Protein AF-A0A2G2FL72-F1 (afdb_monomer_lite)

Structure (mmCIF, N/CA/C/O backbone):
data_AF-A0A2G2FL72-F1
#
_entry.id   AF-A0A2G2FL72-F1
#
loop_
_atom_site.group_PDB
_atom_site.id
_atom_site.type_symbol
_atom_site.label_atom_id
_atom_site.label_alt_id
_atom_site.label_comp_id
_atom_site.label_asym_id
_atom_site.label_entity_id
_atom_site.label_seq_id
_atom_site.pdbx_PDB_ins_code
_atom_site.Cartn_x
_atom_site.Cartn_y
_atom_site.Cartn_z
_atom_site.occupancy
_atom_site.B_iso_or_equiv
_atom_site.auth_seq_id
_atom_site.auth_comp_id
_atom_site.auth_asym_id
_atom_site.auth_atom_id
_atom_site.pdbx_PDB_model_num
ATOM 1 N N . MET A 1 1 ? -1.333 0.793 20.483 1.00 68.62 1 MET A N 1
ATOM 2 C CA . MET A 1 1 ? -1.709 0.511 19.081 1.00 68.62 1 MET A CA 1
ATOM 3 C C . MET A 1 1 ? -0.467 -0.053 18.422 1.00 68.62 1 MET A C 1
ATOM 5 O O . MET A 1 1 ? 0.549 0.621 18.460 1.00 68.62 1 MET A O 1
ATOM 9 N N . GLU A 1 2 ? -0.498 -1.296 17.953 1.00 92.00 2 GLU A N 1
ATOM 10 C CA . GLU A 1 2 ? 0.675 -1.910 17.318 1.00 92.00 2 GLU A CA 1
ATOM 11 C C . GLU A 1 2 ? 0.791 -1.415 15.868 1.00 92.00 2 GLU A C 1
ATOM 13 O O . GLU A 1 2 ? -0.220 -1.341 15.161 1.00 92.00 2 GLU A O 1
ATOM 18 N N . ILE A 1 3 ? 2.002 -1.023 15.465 1.00 95.12 3 ILE A N 1
ATOM 19 C CA . ILE A 1 3 ? 2.345 -0.640 14.094 1.00 95.12 3 ILE A CA 1
ATOM 20 C C . ILE A 1 3 ? 3.104 -1.799 13.461 1.00 95.12 3 ILE A C 1
ATOM 22 O O . ILE A 1 3 ? 4.025 -2.347 14.063 1.00 95.12 3 ILE A O 1
ATOM 26 N N . LYS A 1 4 ? 2.726 -2.141 12.234 1.00 95.25 4 LYS A N 1
ATOM 27 C CA . LYS A 1 4 ? 3.282 -3.244 11.463 1.00 95.25 4 LYS A CA 1
ATOM 28 C C . LYS A 1 4 ? 3.691 -2.753 10.084 1.00 95.25 4 LYS A C 1
ATOM 30 O O . LYS A 1 4 ? 3.015 -1.899 9.511 1.00 95.25 4 LYS A O 1
ATOM 35 N N . THR A 1 5 ? 4.750 -3.353 9.551 1.00 95.19 5 THR A N 1
ATOM 36 C CA . THR A 1 5 ? 5.114 -3.257 8.137 1.00 95.19 5 THR A CA 1
ATOM 37 C C . THR A 1 5 ? 4.959 -4.627 7.483 1.00 95.19 5 THR A C 1
ATOM 39 O O . THR A 1 5 ? 5.381 -5.633 8.053 1.00 95.19 5 THR A O 1
ATOM 42 N N . VAL A 1 6 ? 4.349 -4.678 6.300 1.00 94.00 6 VAL A N 1
ATOM 43 C CA . VAL A 1 6 ? 4.233 -5.887 5.471 1.00 94.00 6 VAL A CA 1
ATOM 44 C C . VAL A 1 6 ? 4.677 -5.564 4.055 1.00 94.00 6 VAL A C 1
ATOM 46 O O . VAL A 1 6 ? 4.233 -4.573 3.485 1.00 94.00 6 VAL A O 1
ATOM 49 N N . VAL A 1 7 ? 5.505 -6.433 3.480 1.00 92.19 7 VAL A N 1
ATOM 50 C CA . VAL A 1 7 ? 5.799 -6.440 2.045 1.00 92.19 7 VAL A CA 1
ATOM 51 C C . VAL A 1 7 ? 4.708 -7.256 1.347 1.00 92.19 7 VAL 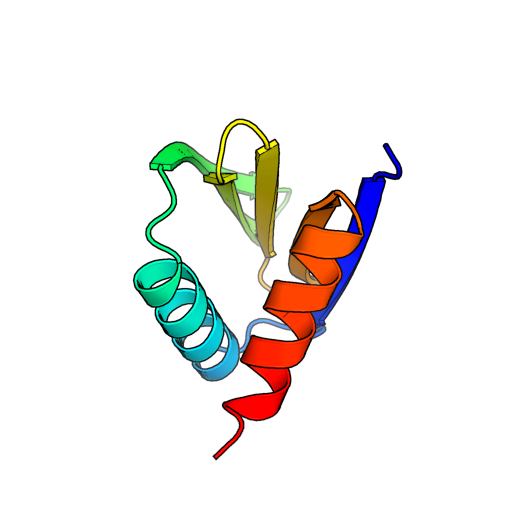A C 1
ATOM 53 O O . VAL A 1 7 ? 4.489 -8.420 1.685 1.00 92.19 7 VAL A O 1
ATOM 56 N N . LEU A 1 8 ? 3.974 -6.628 0.429 1.00 88.81 8 LEU A N 1
ATOM 57 C CA . LEU A 1 8 ? 2.907 -7.253 -0.358 1.00 88.81 8 LEU A CA 1
ATOM 58 C C . LEU A 1 8 ? 3.441 -7.997 -1.586 1.00 88.81 8 LEU A C 1
ATOM 60 O O . LEU A 1 8 ? 2.841 -8.989 -1.994 1.00 88.81 8 LEU A O 1
ATOM 64 N N . GLY A 1 9 ? 4.543 -7.516 -2.156 1.00 83.62 9 GLY A N 1
ATOM 65 C CA . GLY A 1 9 ? 5.238 -8.100 -3.300 1.00 83.62 9 GLY A CA 1
ATOM 66 C C . GLY A 1 9 ? 6.699 -7.675 -3.265 1.00 83.62 9 GLY A C 1
ATOM 67 O O . GLY A 1 9 ? 6.993 -6.567 -2.825 1.00 83.62 9 GLY A O 1
ATOM 68 N N . ASN A 1 10 ? 7.591 -8.577 -3.660 1.00 76.44 10 ASN A N 1
ATOM 69 C CA . ASN A 1 10 ? 9.048 -8.442 -3.568 1.00 76.44 10 ASN A CA 1
ATOM 70 C C . ASN A 1 10 ? 9.695 -7.836 -4.827 1.00 76.44 10 ASN A C 1
ATOM 72 O O . ASN A 1 10 ? 10.911 -7.900 -4.966 1.00 76.44 10 ASN A O 1
ATOM 76 N N . GLU A 1 11 ? 8.888 -7.284 -5.732 1.00 75.00 11 GLU A N 1
ATOM 77 C CA . GLU A 1 11 ? 9.294 -6.574 -6.947 1.00 75.00 11 GLU A CA 1
ATOM 78 C C . GLU A 1 11 ? 8.148 -5.672 -7.432 1.00 75.00 11 GLU A C 1
ATOM 80 O O . GLU A 1 11 ? 7.028 -5.735 -6.903 1.00 75.00 11 GLU A O 1
ATOM 85 N N . TYR A 1 12 ? 8.418 -4.817 -8.420 1.00 75.31 12 TYR A N 1
ATOM 86 C CA . TYR A 1 12 ? 7.371 -4.058 -9.097 1.00 75.31 12 TYR A CA 1
ATOM 87 C C . TYR A 1 12 ? 6.413 -5.005 -9.839 1.00 75.31 12 TYR A C 1
ATOM 89 O O . TYR A 1 12 ? 6.761 -5.588 -10.862 1.00 75.31 12 TYR A O 1
ATOM 97 N N . ASP A 1 13 ? 5.186 -5.122 -9.334 1.00 83.19 13 ASP A N 1
ATOM 98 C CA . ASP A 1 13 ? 4.102 -5.908 -9.932 1.00 83.19 13 ASP A CA 1
ATOM 99 C C . ASP A 1 13 ? 2.922 -4.969 -10.228 1.00 83.19 13 ASP A C 1
ATOM 101 O O . ASP A 1 13 ? 2.209 -4.529 -9.320 1.00 83.19 13 ASP A O 1
ATOM 105 N N . SER A 1 14 ? 2.718 -4.647 -11.508 1.00 83.31 14 SER A N 1
ATOM 106 C CA . SER A 1 14 ? 1.627 -3.778 -11.964 1.00 83.31 14 SER A CA 1
ATOM 107 C C . SER A 1 14 ? 0.247 -4.320 -11.597 1.00 83.31 14 SER A C 1
ATOM 109 O O . SER A 1 14 ? -0.637 -3.544 -11.231 1.00 83.31 14 SER A O 1
ATOM 111 N N . ASP A 1 15 ? 0.062 -5.639 -11.615 1.00 88.38 15 ASP A N 1
ATOM 112 C CA . ASP A 1 15 ? -1.217 -6.251 -11.262 1.00 88.38 15 ASP A CA 1
ATOM 113 C C . ASP A 1 15 ? -1.460 -6.144 -9.753 1.00 88.38 15 ASP A C 1
ATOM 115 O O . ASP A 1 15 ? -2.588 -5.923 -9.305 1.00 88.38 15 ASP A O 1
ATOM 119 N N . LEU A 1 16 ? -0.407 -6.261 -8.937 1.00 89.31 16 LEU A N 1
ATOM 120 C CA . LEU A 1 16 ? -0.490 -6.019 -7.496 1.00 89.31 16 LEU A CA 1
ATOM 121 C C . LEU A 1 16 ? -0.841 -4.565 -7.186 1.00 89.31 16 LEU A C 1
ATOM 123 O O . LEU A 1 16 ? -1.650 -4.326 -6.286 1.00 89.31 16 LEU A O 1
ATOM 127 N N . ILE A 1 17 ? -0.280 -3.615 -7.936 1.00 88.31 17 ILE A N 1
ATOM 128 C CA . ILE A 1 17 ? -0.620 -2.194 -7.816 1.00 88.31 17 ILE A CA 1
ATOM 129 C C . ILE A 1 17 ? -2.105 -1.981 -8.109 1.00 88.31 17 ILE A C 1
ATOM 131 O O . ILE A 1 17 ? -2.789 -1.340 -7.313 1.00 88.31 17 ILE A O 1
ATOM 135 N N . GLU A 1 18 ? -2.632 -2.536 -9.200 1.00 89.88 18 GLU A N 1
ATOM 136 C CA . GLU A 1 18 ? -4.047 -2.376 -9.558 1.00 89.88 18 GLU A CA 1
ATOM 137 C C . GLU A 1 18 ? -4.990 -3.051 -8.550 1.00 89.88 18 GLU A C 1
ATOM 139 O O . GLU A 1 18 ? -5.998 -2.460 -8.140 1.00 89.88 18 GLU A O 1
ATOM 144 N N . ARG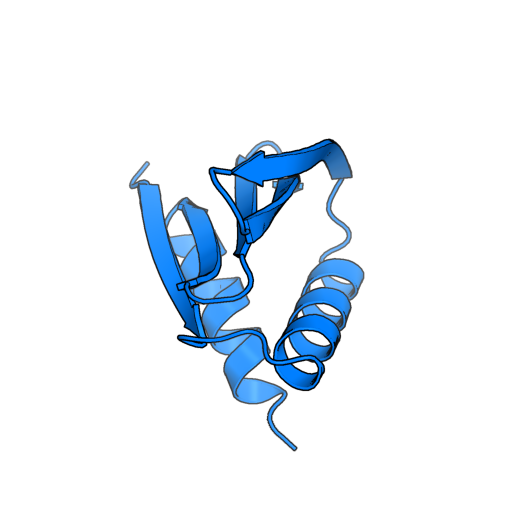 A 1 19 ? -4.634 -4.240 -8.041 1.00 91.88 19 ARG A N 1
ATOM 145 C CA . ARG A 1 19 ? -5.376 -4.882 -6.940 1.00 91.88 19 ARG A CA 1
ATOM 146 C C . ARG A 1 19 ? -5.367 -4.019 -5.679 1.00 91.88 19 ARG A C 1
ATOM 148 O O . ARG A 1 19 ? -6.410 -3.848 -5.046 1.00 91.88 19 ARG A O 1
ATOM 155 N N . LEU A 1 20 ? -4.215 -3.456 -5.313 1.00 91.88 20 LEU A N 1
ATOM 156 C CA . LEU A 1 20 ? -4.092 -2.567 -4.160 1.00 91.88 20 LEU A CA 1
ATOM 157 C C . LEU A 1 20 ? -4.929 -1.299 -4.351 1.00 91.88 20 LEU A C 1
ATOM 159 O O . LEU A 1 20 ? -5.720 -0.974 -3.470 1.00 91.88 20 LEU A O 1
ATOM 163 N N . LYS A 1 21 ? -4.837 -0.633 -5.507 1.00 89.88 21 LYS A N 1
ATOM 164 C CA . LYS A 1 21 ? -5.665 0.536 -5.845 1.00 89.88 21 LYS A CA 1
ATOM 165 C C . LYS A 1 21 ? -7.152 0.225 -5.719 1.00 89.88 21 LYS A C 1
ATOM 167 O O . LYS A 1 21 ? -7.872 0.977 -5.071 1.00 89.88 21 LYS A O 1
ATOM 172 N N . THR A 1 22 ? -7.601 -0.906 -6.259 1.00 91.25 22 THR A N 1
ATOM 173 C CA . THR A 1 22 ? -9.002 -1.345 -6.172 1.00 91.25 22 THR A CA 1
ATOM 174 C C . THR A 1 22 ? -9.449 -1.527 -4.720 1.00 91.25 22 THR A C 1
ATOM 176 O O . THR A 1 22 ? -10.522 -1.067 -4.327 1.00 91.25 22 THR A O 1
ATOM 179 N N . VAL A 1 23 ? -8.622 -2.163 -3.885 1.00 92.94 23 VAL A N 1
ATOM 180 C CA . VAL A 1 23 ? -8.909 -2.319 -2.450 1.00 92.94 23 VAL A CA 1
ATOM 181 C C . VAL A 1 23 ? -8.976 -0.962 -1.749 1.00 92.94 23 VAL A C 1
ATOM 183 O O . VAL A 1 23 ? -9.903 -0.737 -0.971 1.00 92.94 23 VAL A O 1
ATOM 186 N N . LEU A 1 24 ? -8.037 -0.056 -2.033 1.00 91.00 24 LEU A N 1
ATOM 187 C CA . LEU A 1 24 ? -8.000 1.279 -1.438 1.00 91.00 24 LEU A CA 1
ATOM 188 C C . LEU A 1 24 ? -9.228 2.104 -1.839 1.00 91.00 24 LEU A C 1
ATOM 190 O O . LEU A 1 24 ? -9.881 2.650 -0.957 1.00 91.00 24 LEU A O 1
ATOM 194 N N . LEU A 1 25 ? -9.603 2.136 -3.123 1.00 88.69 25 LEU A N 1
ATOM 195 C CA . LEU A 1 25 ? -10.788 2.859 -3.608 1.00 88.69 25 LEU A CA 1
ATOM 196 C C . LEU A 1 25 ? -12.065 2.414 -2.884 1.00 88.69 25 LEU A C 1
ATOM 198 O O . LEU A 1 25 ? -12.841 3.249 -2.427 1.00 88.69 25 LEU A O 1
ATOM 202 N N . ASN A 1 26 ? -12.239 1.106 -2.686 1.00 90.19 26 ASN A N 1
ATOM 203 C CA . ASN A 1 26 ? -13.387 0.553 -1.961 1.00 90.19 26 ASN A CA 1
ATOM 204 C C . ASN A 1 26 ? -13.411 0.916 -0.468 1.00 90.19 26 ASN A C 1
ATOM 206 O O . ASN A 1 26 ? -14.453 0.825 0.179 1.00 90.19 26 ASN A O 1
ATOM 210 N N . MET A 1 27 ? -12.266 1.289 0.100 1.00 89.50 27 MET A N 1
ATOM 211 C CA . MET A 1 27 ? -12.149 1.711 1.495 1.00 89.50 27 MET A CA 1
ATOM 212 C C . MET A 1 27 ? -12.232 3.234 1.667 1.00 89.50 27 MET A C 1
ATOM 214 O O . MET A 1 27 ? -12.253 3.695 2.807 1.00 89.50 27 MET A O 1
ATOM 218 N N . ASN A 1 28 ? -12.295 3.98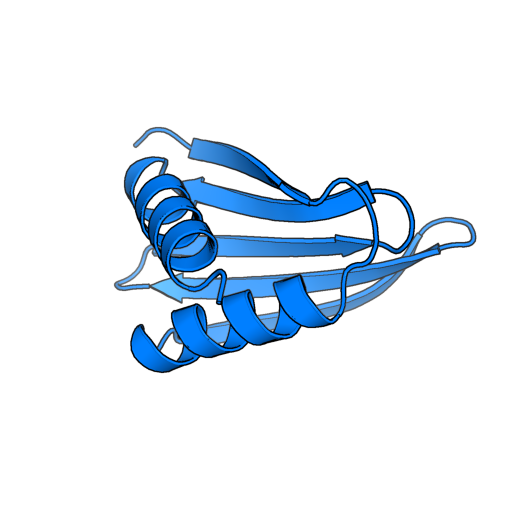7 0.561 1.00 91.25 28 ASN A N 1
ATOM 219 C CA . ASN A 1 28 ? -12.445 5.442 0.503 1.00 91.25 28 ASN A CA 1
ATOM 220 C C . ASN A 1 28 ? -11.537 6.225 1.486 1.00 91.25 28 ASN A C 1
ATOM 222 O O . ASN A 1 28 ? -12.047 7.002 2.299 1.00 91.25 28 ASN A O 1
ATOM 226 N N . PRO A 1 29 ? -10.205 6.006 1.480 1.00 91.94 29 PRO A N 1
ATOM 227 C CA . PRO A 1 29 ? -9.296 6.768 2.321 1.00 91.94 29 PRO A CA 1
ATOM 228 C C . PRO A 1 29 ? -9.172 8.219 1.883 1.00 91.94 29 PRO A C 1
ATOM 230 O O . PRO A 1 29 ? -9.305 8.557 0.708 1.00 91.94 29 PRO A O 1
ATOM 233 N N . GLU A 1 30 ? -8.763 9.056 2.827 1.00 94.12 30 GLU A N 1
ATOM 234 C CA . GLU A 1 30 ? -8.266 10.389 2.521 1.00 94.12 30 GLU A CA 1
ATOM 235 C C . GLU A 1 30 ? -6.775 10.311 2.156 1.00 94.12 30 GLU A C 1
ATOM 237 O O . GLU A 1 30 ? -5.963 9.859 2.965 1.00 94.12 30 GLU A O 1
ATOM 242 N N . LEU A 1 31 ? -6.393 10.750 0.953 1.00 93.88 31 LEU A N 1
ATOM 243 C CA . LEU A 1 31 ? -4.984 10.940 0.598 1.00 93.88 31 LEU A CA 1
ATOM 244 C C . LEU A 1 31 ? -4.463 12.202 1.296 1.00 93.88 31 LEU A C 1
ATOM 246 O O . LEU A 1 31 ? -4.956 13.297 1.036 1.00 93.88 31 LEU A O 1
ATOM 250 N N . LYS A 1 32 ? -3.464 12.052 2.168 1.00 95.31 32 LYS A N 1
ATOM 251 C CA . LYS A 1 32 ? -2.809 13.178 2.847 1.00 95.31 32 LYS A CA 1
ATOM 252 C C . LYS A 1 32 ? -1.588 13.673 2.101 1.00 95.31 32 LYS A C 1
ATOM 254 O O . LYS A 1 32 ? -1.377 14.876 2.011 1.00 95.31 32 LYS A O 1
ATOM 259 N N . GLU A 1 33 ? -0.784 12.748 1.596 1.00 94.12 33 GLU A N 1
ATOM 260 C CA . GLU A 1 33 ? 0.490 13.085 0.982 1.00 94.12 33 GLU A CA 1
ATOM 261 C C . GLU A 1 33 ? 0.858 12.062 -0.088 1.00 94.12 33 GLU A C 1
ATOM 263 O O . GLU A 1 33 ? 0.577 10.867 0.045 1.00 94.12 33 GLU A O 1
ATOM 268 N N . ARG A 1 34 ? 1.503 12.549 -1.145 1.00 93.62 34 ARG A N 1
ATOM 269 C CA . ARG A 1 34 ? 2.176 11.739 -2.153 1.00 93.62 34 ARG A CA 1
ATOM 270 C C . ARG A 1 34 ? 3.573 12.312 -2.336 1.00 93.62 34 ARG A C 1
ATOM 272 O O . ARG A 1 34 ? 3.705 13.476 -2.701 1.00 93.62 34 ARG A O 1
ATOM 279 N N . ILE A 1 35 ? 4.582 11.488 -2.096 1.00 92.12 35 ILE A N 1
ATOM 280 C CA . ILE A 1 35 ? 5.986 11.811 -2.325 1.00 92.12 35 ILE A CA 1
ATOM 281 C C . ILE A 1 35 ? 6.452 10.935 -3.477 1.00 92.12 35 ILE A C 1
ATOM 283 O O . ILE A 1 35 ? 6.222 9.729 -3.481 1.00 92.12 35 ILE A O 1
ATOM 287 N N . GLU A 1 36 ? 7.098 11.543 -4.459 1.00 89.44 36 GLU A N 1
ATOM 288 C CA . GLU A 1 36 ? 7.773 10.832 -5.537 1.00 89.44 36 GLU A CA 1
ATOM 289 C C . GLU A 1 36 ? 9.194 11.370 -5.665 1.00 89.44 36 GLU A C 1
ATOM 291 O O . GLU A 1 36 ? 9.440 12.563 -5.472 1.00 89.44 36 GLU A O 1
ATOM 296 N N . GLY A 1 37 ? 10.143 10.485 -5.938 1.00 85.62 37 GLY A N 1
ATOM 297 C CA . GLY A 1 37 ? 11.539 10.864 -6.054 1.00 85.62 37 GLY A CA 1
ATOM 298 C C . GLY A 1 37 ? 12.424 9.698 -6.453 1.00 85.62 37 GLY A C 1
ATOM 299 O O . GLY A 1 37 ? 11.955 8.590 -6.705 1.00 85.62 37 GLY A O 1
ATOM 300 N N . ILE A 1 38 ? 13.725 9.973 -6.490 1.00 82.25 38 ILE A N 1
ATOM 301 C CA . ILE A 1 38 ? 14.746 8.978 -6.801 1.00 82.25 38 ILE A CA 1
ATOM 302 C C . ILE A 1 38 ? 15.522 8.676 -5.520 1.00 82.25 38 ILE A C 1
ATOM 304 O O . ILE A 1 38 ? 16.180 9.555 -4.960 1.00 82.25 38 ILE A O 1
ATOM 308 N N . ALA A 1 39 ? 15.459 7.428 -5.059 1.00 77.12 39 ALA A N 1
ATOM 309 C CA . ALA A 1 39 ? 16.260 6.926 -3.949 1.00 77.12 39 ALA A CA 1
ATOM 310 C C . ALA A 1 39 ? 17.486 6.191 -4.517 1.00 77.12 39 ALA A C 1
ATOM 312 O O . ALA A 1 39 ? 17.417 5.037 -4.941 1.00 77.12 39 ALA A O 1
ATOM 313 N N . GLY A 1 40 ? 18.625 6.887 -4.596 1.00 80.38 40 GLY A N 1
ATOM 314 C CA . GLY A 1 40 ? 19.832 6.371 -5.251 1.00 80.38 40 GLY A CA 1
ATOM 315 C C . GLY A 1 40 ? 19.684 6.336 -6.775 1.00 80.38 40 GLY A C 1
ATOM 316 O O . GLY A 1 40 ? 19.862 7.358 -7.430 1.00 80.38 40 GLY A O 1
ATOM 317 N N . SER A 1 41 ? 19.368 5.166 -7.337 1.00 80.38 41 SER A N 1
ATOM 318 C CA . SER A 1 41 ? 19.098 4.973 -8.778 1.00 80.38 41 SER A CA 1
ATOM 319 C C . SER A 1 41 ? 17.721 4.363 -9.048 1.00 80.38 41 SER A C 1
ATOM 321 O O . SE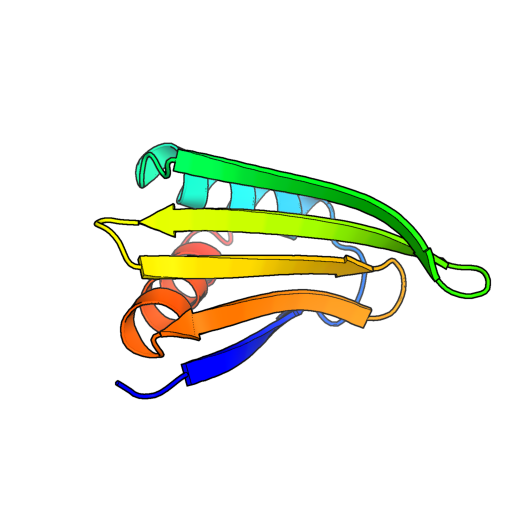R A 1 41 ? 17.487 3.855 -10.142 1.00 80.38 41 SER A O 1
ATOM 323 N N . GLN A 1 42 ? 16.843 4.361 -8.041 1.00 78.25 42 GLN A N 1
ATOM 324 C CA . GLN A 1 42 ? 15.521 3.747 -8.100 1.00 78.25 42 GLN A CA 1
ATOM 325 C C . GLN A 1 42 ? 14.412 4.774 -8.000 1.00 78.25 42 GLN A C 1
ATOM 327 O O . GLN A 1 42 ? 14.510 5.712 -7.209 1.00 78.25 42 GLN A O 1
ATOM 332 N N . ASP A 1 43 ? 13.344 4.543 -8.759 1.00 82.50 43 ASP A N 1
ATOM 333 C CA . ASP A 1 43 ? 12.092 5.260 -8.582 1.00 82.50 43 ASP A CA 1
ATOM 334 C C . ASP A 1 43 ? 11.449 4.834 -7.262 1.00 82.50 43 ASP A C 1
ATOM 336 O O . ASP A 1 43 ? 11.291 3.644 -6.970 1.00 82.50 43 ASP A O 1
ATOM 340 N N . PHE A 1 44 ? 11.080 5.831 -6.467 1.00 88.06 44 PHE A N 1
ATOM 341 C CA . PHE A 1 44 ? 10.427 5.663 -5.182 1.00 88.06 44 PHE A CA 1
ATOM 342 C C . PHE A 1 44 ? 9.163 6.512 -5.139 1.00 88.06 44 PHE A C 1
ATOM 344 O O . PHE A 1 44 ? 9.183 7.710 -5.438 1.00 88.06 44 PHE A O 1
ATOM 351 N N . ILE A 1 45 ? 8.061 5.891 -4.729 1.00 90.62 45 ILE A N 1
ATOM 352 C CA . ILE A 1 45 ? 6.796 6.577 -4.493 1.00 90.62 45 ILE A CA 1
ATOM 353 C C . ILE A 1 45 ? 6.277 6.178 -3.114 1.00 90.62 45 ILE A C 1
ATOM 355 O O . ILE A 1 45 ? 6.085 4.996 -2.833 1.00 90.62 45 ILE A O 1
ATOM 359 N N . GLU A 1 46 ? 5.992 7.173 -2.280 1.00 93.25 46 GLU A N 1
ATOM 360 C CA . GLU A 1 46 ? 5.326 7.012 -0.990 1.00 93.25 46 GLU A CA 1
ATOM 361 C C . GLU A 1 46 ? 3.954 7.686 -1.030 1.00 93.25 46 GLU A C 1
ATOM 363 O O . GLU A 1 46 ? 3.815 8.851 -1.407 1.00 93.25 46 GLU A O 1
ATOM 368 N N . TYR A 1 47 ? 2.929 6.959 -0.602 1.00 94.69 47 TYR A N 1
ATOM 369 C CA . TYR A 1 47 ? 1.598 7.502 -0.366 1.00 94.69 47 TYR A CA 1
ATOM 370 C C . TYR A 1 47 ? 1.269 7.438 1.118 1.00 94.69 47 TYR A C 1
ATOM 372 O O . TYR A 1 47 ? 1.419 6.388 1.744 1.00 94.69 47 TYR A O 1
ATOM 380 N N . LYS A 1 48 ? 0.725 8.528 1.661 1.00 95.88 48 LYS A N 1
ATOM 381 C CA . LYS A 1 48 ? 0.152 8.561 3.009 1.00 95.88 48 LYS A CA 1
ATOM 382 C C . LYS A 1 48 ? -1.350 8.725 2.924 1.00 95.88 48 LYS A C 1
ATOM 384 O O . LYS A 1 48 ? -1.859 9.734 2.436 1.00 95.88 48 LYS A O 1
ATOM 389 N N . PHE A 1 49 ? -2.056 7.730 3.435 1.00 95.31 49 PHE A N 1
ATOM 390 C CA . PHE A 1 49 ? -3.507 7.690 3.495 1.00 95.31 49 PHE A CA 1
ATOM 391 C C . PHE A 1 49 ? -3.988 7.729 4.939 1.00 95.31 49 PHE A C 1
ATOM 393 O O . PHE A 1 49 ? -3.350 7.176 5.834 1.00 95.31 49 PHE A O 1
ATOM 400 N N . VAL A 1 50 ? -5.159 8.318 5.161 1.00 94.31 50 VAL A N 1
ATOM 401 C CA . VAL A 1 50 ? -5.848 8.296 6.449 1.00 94.31 50 VAL A CA 1
ATOM 402 C C . VAL A 1 50 ? -7.162 7.532 6.330 1.00 94.31 50 VAL A C 1
ATOM 404 O O . VAL A 1 50 ? -8.022 7.841 5.508 1.00 94.31 50 VAL A O 1
ATOM 407 N N . PHE A 1 51 ? 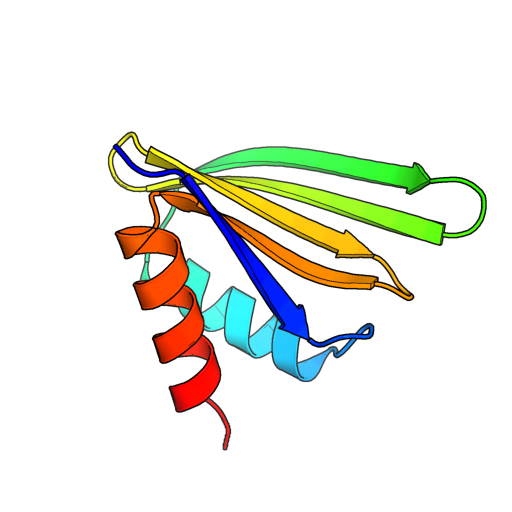-7.323 6.543 7.208 1.00 89.88 51 PHE A N 1
ATOM 408 C CA . PHE A 1 51 ? -8.513 5.713 7.356 1.00 89.88 51 PHE A CA 1
ATOM 409 C C . PHE A 1 51 ? -9.092 5.911 8.754 1.00 89.88 51 PHE A C 1
ATOM 411 O O . PHE A 1 51 ? -8.529 5.415 9.732 1.00 89.88 51 PHE A O 1
ATOM 418 N N . ASN A 1 52 ? -10.218 6.619 8.875 1.00 88.19 52 ASN A N 1
ATOM 419 C CA . ASN A 1 52 ? -10.868 6.884 10.168 1.00 88.19 52 ASN A CA 1
ATOM 420 C C . ASN A 1 52 ? -9.876 7.420 11.228 1.00 88.19 52 ASN A C 1
ATOM 422 O O . ASN A 1 52 ? -9.802 6.901 12.343 1.00 88.19 52 ASN A O 1
ATOM 426 N N . GLY A 1 53 ? -9.047 8.399 10.844 1.00 89.69 53 GLY A N 1
ATOM 427 C CA . GLY A 1 53 ? -8.023 8.999 11.709 1.00 89.69 53 GLY A CA 1
ATOM 428 C C . GLY A 1 53 ? -6.750 8.165 11.906 1.00 89.69 53 GLY A C 1
ATOM 429 O O . GLY A 1 53 ? -5.914 8.523 12.729 1.00 89.69 53 GLY A O 1
ATOM 430 N N . LYS A 1 54 ? -6.588 7.052 11.181 1.00 92.00 54 LYS A N 1
ATOM 431 C CA . LYS A 1 54 ? -5.404 6.185 11.251 1.00 92.00 54 LYS A CA 1
ATOM 432 C C . LYS A 1 54 ? -4.576 6.300 9.986 1.00 92.00 54 LYS A C 1
ATOM 434 O O . LYS A 1 54 ? -5.110 6.122 8.897 1.00 92.00 54 LYS A O 1
ATOM 439 N N . GLU A 1 55 ? -3.284 6.529 10.144 1.00 94.69 55 GLU A N 1
ATOM 440 C CA . GLU A 1 55 ? -2.364 6.641 9.019 1.00 94.69 55 GLU A CA 1
ATOM 441 C C . GLU A 1 55 ? -1.956 5.266 8.470 1.00 94.69 55 GLU A C 1
ATOM 443 O O . GLU A 1 55 ? -1.712 4.316 9.222 1.00 94.69 55 GLU A O 1
ATOM 448 N N . LEU A 1 56 ? -1.881 5.180 7.146 1.00 95.88 56 LEU A N 1
ATOM 449 C CA . LEU A 1 56 ? -1.283 4.094 6.388 1.00 95.88 56 LEU A CA 1
ATOM 450 C C . LEU A 1 56 ? -0.289 4.698 5.400 1.00 95.88 56 LEU A C 1
ATOM 452 O O . LEU A 1 56 ? -0.652 5.556 4.598 1.00 95.88 56 LEU A O 1
ATOM 456 N N . ILE A 1 57 ? 0.935 4.195 5.429 1.00 96.56 57 ILE A N 1
ATOM 457 C CA . ILE A 1 57 ? 1.995 4.535 4.490 1.00 96.56 57 ILE A CA 1
ATOM 458 C C . ILE A 1 57 ? 2.131 3.379 3.499 1.00 96.56 57 ILE A C 1
ATOM 460 O O . ILE A 1 57 ? 2.159 2.213 3.905 1.00 96.56 57 ILE A O 1
ATOM 464 N N . ILE A 1 58 ? 2.199 3.700 2.212 1.00 94.81 58 ILE A N 1
ATOM 465 C CA . ILE A 1 58 ? 2.410 2.745 1.124 1.00 94.81 58 ILE A CA 1
ATOM 466 C C . ILE A 1 58 ? 3.658 3.161 0.369 1.00 94.81 58 ILE A C 1
ATOM 468 O O . ILE A 1 58 ? 3.670 4.246 -0.203 1.00 94.81 58 ILE A O 1
ATOM 472 N N . ASN A 1 59 ? 4.650 2.278 0.320 1.00 93.38 59 ASN A N 1
ATOM 473 C CA . ASN A 1 59 ? 5.867 2.498 -0.452 1.00 93.38 59 ASN A CA 1
ATOM 474 C C . ASN A 1 59 ? 5.879 1.583 -1.665 1.00 93.38 59 ASN A C 1
ATOM 476 O O . ASN A 1 59 ? 5.611 0.387 -1.534 1.00 93.38 59 ASN A O 1
ATOM 480 N N . ILE A 1 60 ? 6.196 2.161 -2.818 1.00 89.88 60 ILE A N 1
ATOM 481 C CA . ILE A 1 60 ? 6.389 1.473 -4.089 1.00 89.88 60 ILE A CA 1
ATOM 482 C C . ILE A 1 60 ? 7.798 1.809 -4.562 1.00 89.88 60 ILE A C 1
ATOM 484 O O . ILE A 1 60 ? 8.116 2.975 -4.790 1.00 89.88 60 ILE A O 1
ATOM 488 N N . GLU A 1 61 ? 8.631 0.788 -4.698 1.00 83.06 61 GLU A N 1
ATOM 489 C CA . GLU A 1 61 ? 10.008 0.915 -5.166 1.00 83.06 61 GLU A CA 1
ATOM 490 C C . GLU A 1 61 ? 10.322 -0.231 -6.129 1.00 83.06 61 GLU A C 1
ATOM 492 O O . GLU A 1 61 ? 9.948 -1.377 -5.883 1.00 83.06 61 GLU A O 1
ATOM 497 N N . THR A 1 62 ? 11.024 0.066 -7.220 1.00 73.00 62 THR A N 1
ATOM 498 C CA . THR A 1 62 ? 11.209 -0.852 -8.356 1.00 73.00 62 THR A CA 1
ATOM 499 C C . THR A 1 62 ? 11.734 -2.243 -7.968 1.00 73.00 62 THR A C 1
ATOM 501 O O . THR A 1 62 ? 11.217 -3.244 -8.461 1.00 73.00 62 THR A O 1
ATOM 504 N N . TYR A 1 63 ? 12.710 -2.331 -7.055 1.00 67.19 63 TYR A N 1
ATOM 505 C CA . TYR A 1 63 ? 13.328 -3.610 -6.653 1.00 67.19 63 TYR A CA 1
ATOM 506 C C . TYR A 1 63 ? 12.913 -4.125 -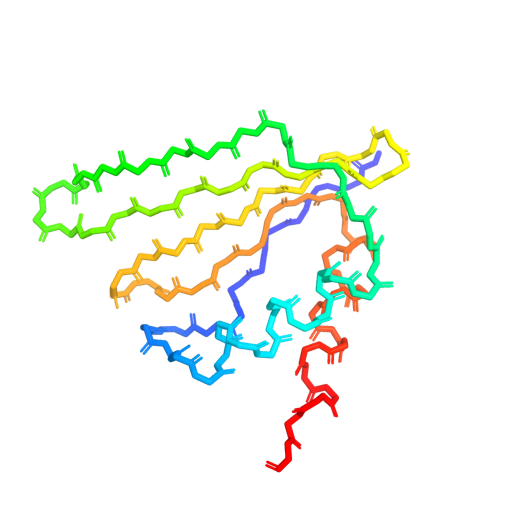5.271 1.00 67.19 63 TYR A C 1
ATOM 508 O O . TYR A 1 63 ? 13.174 -5.282 -4.955 1.00 67.19 63 TYR A O 1
ATOM 516 N N . VAL A 1 64 ? 12.285 -3.293 -4.438 1.00 69.94 64 VAL A N 1
ATOM 517 C CA . VAL A 1 64 ? 11.757 -3.715 -3.125 1.00 69.94 64 VAL A CA 1
ATOM 518 C C . VAL A 1 64 ? 10.290 -4.145 -3.246 1.00 69.94 64 VAL A C 1
ATOM 520 O O . VAL A 1 64 ? 9.797 -4.932 -2.437 1.00 69.94 64 VAL A O 1
ATOM 523 N N . GLY A 1 65 ? 9.606 -3.665 -4.286 1.00 85.00 65 GLY A N 1
ATOM 524 C CA . GLY A 1 65 ? 8.206 -3.917 -4.570 1.00 85.00 65 GLY A CA 1
ATOM 525 C C . GLY A 1 65 ? 7.291 -2.984 -3.795 1.00 85.00 65 GLY A C 1
ATOM 526 O O . GLY A 1 65 ? 7.462 -1.766 -3.821 1.00 85.00 65 GLY A O 1
ATOM 527 N N . ILE A 1 66 ? 6.278 -3.546 -3.138 1.00 90.56 66 ILE A N 1
ATOM 528 C CA . ILE A 1 66 ? 5.216 -2.764 -2.494 1.00 90.56 66 ILE A CA 1
ATOM 529 C C . ILE A 1 66 ? 5.139 -3.130 -1.025 1.00 90.56 66 ILE A C 1
ATOM 531 O O . ILE A 1 66 ? 4.966 -4.301 -0.683 1.00 90.56 66 ILE A O 1
ATOM 535 N N . SER A 1 67 ? 5.195 -2.133 -0.146 1.00 93.62 67 SER A N 1
ATOM 536 C CA . SER A 1 67 ? 5.027 -2.336 1.292 1.00 93.62 67 SER A CA 1
ATOM 537 C C . SER A 1 67 ? 3.960 -1.430 1.894 1.00 93.62 67 SER A C 1
ATOM 539 O O . SER A 1 67 ? 3.720 -0.319 1.430 1.00 93.62 67 SER A O 1
ATOM 541 N N . LEU A 1 68 ? 3.309 -1.938 2.939 1.00 95.38 68 LEU A N 1
ATOM 542 C CA . LEU A 1 68 ? 2.329 -1.229 3.752 1.00 95.38 68 LEU A CA 1
ATOM 543 C C . LEU A 1 68 ? 2.875 -1.064 5.163 1.00 95.38 68 LEU A C 1
ATOM 545 O O . LEU A 1 68 ? 3.306 -2.050 5.763 1.00 95.38 68 LEU A O 1
ATOM 549 N N . LYS A 1 69 ? 2.773 0.136 5.727 1.00 96.62 69 LYS A N 1
ATOM 550 C CA . LYS A 1 69 ? 3.117 0.425 7.120 1.00 96.62 69 LYS A CA 1
ATOM 551 C C . LYS A 1 69 ? 1.985 1.180 7.802 1.00 96.62 69 LYS A C 1
ATOM 553 O O . LYS A 1 69 ? 1.500 2.181 7.293 1.00 96.62 69 LYS A O 1
ATOM 558 N N . GLY A 1 70 ? 1.565 0.717 8.971 1.00 96.25 70 GLY A N 1
ATOM 559 C CA . GLY A 1 70 ? 0.484 1.346 9.729 1.00 96.25 70 GLY A CA 1
ATOM 560 C C . GLY A 1 70 ? -0.034 0.438 10.840 1.00 96.25 70 GLY A C 1
ATOM 561 O O . GLY A 1 70 ? 0.622 -0.545 11.185 1.00 96.25 70 GLY A O 1
ATOM 562 N N . PRO A 1 71 ? -1.209 0.727 11.420 1.00 96.69 71 PRO A N 1
ATOM 563 C CA . PRO A 1 71 ? -1.793 -0.116 12.455 1.00 96.69 71 PRO A CA 1
ATOM 564 C C . PRO A 1 71 ? -2.001 -1.556 11.992 1.00 96.69 71 PRO A C 1
ATOM 566 O O . PRO A 1 71 ? -2.631 -1.772 10.956 1.00 96.69 71 PRO A O 1
ATOM 569 N N . SER A 1 72 ? -1.571 -2.539 12.787 1.00 95.44 72 SER A N 1
ATOM 570 C CA . SER A 1 72 ? -1.535 -3.955 12.378 1.00 95.44 72 SER A CA 1
ATOM 571 C C . SER A 1 72 ? -2.869 -4.453 11.818 1.00 95.44 72 SER A C 1
ATOM 573 O O . SER A 1 72 ? -2.912 -5.031 10.741 1.00 95.44 72 SER A O 1
ATOM 575 N N . LYS A 1 73 ? -3.990 -4.117 12.475 1.00 94.62 73 LYS A N 1
ATOM 576 C CA . LYS A 1 73 ? -5.341 -4.493 12.014 1.00 94.62 73 LYS A CA 1
ATOM 577 C C . LYS A 1 73 ? -5.697 -3.926 10.634 1.00 94.62 73 LYS A C 1
ATOM 579 O O . LYS A 1 73 ? -6.410 -4.575 9.876 1.00 94.62 73 LYS A O 1
ATOM 584 N N . LEU A 1 74 ? -5.250 -2.707 10.329 1.00 94.69 74 LEU A N 1
ATOM 585 C CA . LEU A 1 74 ? -5.490 -2.069 9.035 1.00 94.69 74 LEU A CA 1
ATOM 586 C C . LEU A 1 74 ? -4.616 -2.718 7.958 1.00 94.69 74 LEU A C 1
ATOM 588 O O . LEU A 1 74 ? -5.130 -3.106 6.913 1.00 94.69 74 LEU A O 1
ATOM 592 N N . VAL A 1 75 ? -3.328 -2.900 8.258 1.00 95.88 75 VAL A N 1
ATOM 593 C CA . VAL A 1 75 ? -2.363 -3.558 7.367 1.00 95.88 75 VAL A CA 1
ATOM 594 C C . VAL A 1 75 ? -2.808 -4.982 7.030 1.00 95.88 75 VAL A C 1
ATOM 596 O O . VAL A 1 75 ? -2.830 -5.351 5.857 1.00 95.88 75 VAL A O 1
ATOM 599 N N . ASP A 1 76 ? -3.232 -5.766 8.022 1.00 94.88 76 ASP A N 1
ATOM 600 C CA . ASP A 1 76 ? -3.701 -7.141 7.824 1.00 94.88 76 ASP A CA 1
ATOM 601 C C . ASP A 1 76 ? -5.001 -7.192 7.015 1.00 94.88 76 ASP A C 1
ATOM 603 O O . ASP A 1 76 ? -5.134 -8.010 6.105 1.00 94.88 76 ASP A O 1
ATOM 607 N N . SER A 1 77 ? -5.944 -6.283 7.289 1.00 94.25 77 SER A N 1
ATOM 608 C CA . SER A 1 77 ? -7.197 -6.174 6.530 1.00 94.25 77 SER A CA 1
ATOM 609 C C . SER A 1 77 ? -6.943 -5.907 5.044 1.00 94.25 77 SER A C 1
ATOM 611 O O . SER A 1 77 ? -7.481 -6.613 4.187 1.00 94.25 77 SER A O 1
ATOM 613 N N . ILE A 1 78 ? -6.082 -4.933 4.728 1.00 93.75 78 ILE A N 1
ATOM 614 C CA . ILE A 1 78 ? -5.736 -4.589 3.343 1.00 93.75 78 ILE A CA 1
ATOM 615 C C . ILE A 1 78 ? -4.977 -5.744 2.690 1.00 93.75 78 ILE A C 1
ATOM 617 O O . ILE A 1 78 ? -5.358 -6.184 1.608 1.00 93.75 78 ILE A O 1
ATOM 621 N N . SER A 1 79 ? -3.970 -6.300 3.367 1.00 93.50 79 SER A N 1
ATOM 622 C CA . SER A 1 79 ? -3.172 -7.418 2.846 1.00 93.50 79 SER A CA 1
ATOM 623 C C . SER A 1 79 ? -4.042 -8.628 2.489 1.00 93.50 79 SER A C 1
ATOM 625 O O . SER A 1 79 ? -3.871 -9.226 1.428 1.00 93.50 79 SER A O 1
ATOM 627 N N . ASN A 1 80 ? -5.014 -8.971 3.339 1.00 93.19 80 ASN A N 1
ATOM 628 C CA . ASN A 1 80 ? -5.936 -10.079 3.090 1.00 93.19 80 ASN A CA 1
ATOM 629 C C . ASN A 1 80 ? -6.875 -9.797 1.909 1.00 93.19 80 ASN A C 1
ATOM 631 O O . ASN A 1 80 ? -7.082 -10.677 1.076 1.00 93.19 80 ASN A O 1
ATOM 635 N N . LYS A 1 81 ? -7.404 -8.571 1.789 1.00 92.81 81 LYS A N 1
ATOM 636 C CA . LYS A 1 81 ? -8.240 -8.168 0.645 1.00 92.81 81 LYS A CA 1
ATOM 637 C C . LYS A 1 81 ? -7.461 -8.196 -0.667 1.00 92.81 81 LYS A C 1
ATOM 639 O O . LYS A 1 81 ? -7.986 -8.667 -1.668 1.00 92.81 81 LYS A O 1
ATOM 644 N N . VAL A 1 82 ? -6.212 -7.735 -0.670 1.00 90.75 82 VAL A N 1
ATOM 645 C CA . VAL A 1 82 ? -5.357 -7.764 -1.865 1.00 90.75 82 VAL A CA 1
ATOM 646 C C . VAL A 1 82 ? -5.080 -9.204 -2.305 1.00 90.75 82 VAL A C 1
ATOM 648 O O . VAL A 1 82 ? -5.188 -9.503 -3.490 1.00 90.75 82 VAL A O 1
ATOM 651 N N . LYS A 1 83 ? -4.809 -10.118 -1.361 1.00 86.62 83 LYS A N 1
ATOM 652 C CA . LYS A 1 83 ? -4.627 -11.553 -1.651 1.00 86.62 83 LYS A CA 1
ATOM 653 C C . LYS A 1 83 ? -5.897 -12.228 -2.176 1.00 86.62 83 LYS A C 1
ATOM 655 O O . LYS A 1 83 ? -5.801 -13.079 -3.050 1.00 86.62 83 LYS A O 1
ATOM 660 N N . ALA A 1 84 ? -7.066 -11.854 -1.657 1.00 82.50 84 ALA A N 1
ATOM 661 C CA . ALA A 1 84 ? -8.350 -12.418 -2.075 1.00 82.50 84 ALA A CA 1
ATOM 662 C C . ALA A 1 84 ? -8.799 -11.962 -3.477 1.00 82.50 84 ALA A C 1
ATOM 664 O O . ALA A 1 84 ? -9.571 -12.663 -4.115 1.00 82.50 84 ALA A O 1
ATOM 665 N N . ASN A 1 85 ? -8.304 -10.819 -3.970 1.00 71.75 85 ASN A N 1
ATOM 666 C CA . ASN A 1 85 ? -8.564 -10.320 -5.329 1.00 71.75 85 ASN A CA 1
ATOM 667 C C . ASN A 1 85 ? -7.583 -10.882 -6.380 1.00 71.75 85 ASN A C 1
ATOM 669 O O . ASN A 1 85 ? -7.418 -10.296 -7.449 1.00 71.75 85 ASN A O 1
ATOM 673 N N . LYS A 1 86 ? -6.884 -11.981 -6.076 1.00 61.66 86 LYS A N 1
ATOM 674 C CA . LYS A 1 86 ? -6.053 -12.691 -7.050 1.00 61.66 86 LYS A CA 1
ATOM 675 C C . LYS A 1 86 ? -6.983 -13.551 -7.915 1.00 61.66 86 LYS A C 1
ATOM 677 O O . LYS A 1 86 ? -7.427 -14.599 -7.455 1.00 61.66 86 LYS A O 1
ATOM 682 N N . LEU A 1 87 ? -7.347 -13.029 -9.089 1.00 50.91 87 LEU A N 1
ATOM 683 C CA . LEU A 1 87 ? -8.045 -13.778 -10.141 1.00 50.91 87 LEU A CA 1
ATOM 684 C C . LEU A 1 87 ? -7.142 -14.884 -10.699 1.00 50.91 87 LEU A C 1
ATOM 686 O O . LEU A 1 87 ? -5.913 -14.644 -10.776 1.00 50.91 87 LEU A O 1
#

Sequence (87 aa):
MEIKTVVLGNEYDSDLIERLKTVLLNMNPELKERIEGIAGSQDFIEYKFVFNGKELIINIETYVGISLKGPSKLVDSISNKVKANKL

pLDDT: mean 88.33, std 8.62, range [50.91, 96.69]

Secondary structure (DSSP, 8-state):
--EEEEEEESS--HHHHHHHHHHHHHH-PEEEEEEEEEETTEEEEEEEEEETTEEEEEEEETTTEEEEEEEHHHHHHHHHHHHHT--

Radius of gyration: 12.4 Å; chains: 1; bounding box: 33×27×31 Å

Foldseek 3Di:
DDKDKDQLDQFADPLLVVLLVVLCVVQPWDWDDWDWDQDPNKTKIWTWTDRPNWIKIWIAIGRRGIMIITDPVVRVVSSVSSVVPPD